Protein AF-A0A2N3IAN9-F1 (afdb_monomer)

Structure (mmCIF, N/CA/C/O backbone):
data_AF-A0A2N3IAN9-F1
#
_entry.id   AF-A0A2N3IAN9-F1
#
loop_
_atom_site.group_PDB
_atom_site.id
_atom_site.type_symbol
_atom_site.label_atom_id
_atom_site.label_alt_id
_atom_site.label_comp_id
_atom_site.label_asym_id
_atom_site.label_entity_id
_atom_site.label_seq_id
_atom_site.pdbx_PDB_ins_code
_atom_site.Cartn_x
_atom_site.Cartn_y
_atom_site.Cartn_z
_atom_site.occupancy
_atom_site.B_iso_or_equiv
_atom_site.auth_seq_id
_atom_site.auth_comp_id
_atom_site.auth_asym_id
_atom_site.auth_atom_id
_atom_site.pdbx_PDB_model_num
ATOM 1 N N . MET A 1 1 ? -4.879 23.056 0.844 1.00 34.31 1 MET A N 1
ATOM 2 C CA . MET A 1 1 ? -3.800 22.141 1.276 1.00 34.31 1 MET A CA 1
ATOM 3 C C . MET A 1 1 ? -3.741 20.997 0.275 1.00 34.31 1 MET A C 1
ATOM 5 O O . MET A 1 1 ? -4.391 19.985 0.478 1.00 34.31 1 MET A O 1
ATOM 9 N N . THR A 1 2 ? -3.078 21.187 -0.870 1.00 37.53 2 THR A N 1
ATOM 10 C CA . THR A 1 2 ? -3.312 20.304 -2.031 1.00 37.53 2 THR A CA 1
ATOM 11 C C . THR A 1 2 ? -2.033 20.124 -2.844 1.00 37.53 2 THR A C 1
ATOM 13 O O . THR A 1 2 ? -1.863 20.772 -3.872 1.00 37.53 2 THR A O 1
ATOM 16 N N . LYS A 1 3 ? -1.085 19.309 -2.357 1.00 35.59 3 LYS A N 1
ATOM 17 C CA . LYS A 1 3 ? 0.166 19.002 -3.087 1.00 35.59 3 LYS A CA 1
ATOM 18 C C . LYS A 1 3 ? 0.728 17.582 -2.871 1.00 35.59 3 LYS A C 1
ATOM 20 O O . LYS A 1 3 ? 1.907 17.378 -3.119 1.00 35.59 3 LYS A O 1
ATOM 25 N N . ILE A 1 4 ? -0.065 16.598 -2.432 1.00 42.84 4 ILE A N 1
ATOM 26 C CA . ILE A 1 4 ? 0.479 15.247 -2.150 1.00 42.84 4 ILE A CA 1
ATOM 27 C C . ILE A 1 4 ? 0.349 14.269 -3.340 1.00 42.84 4 ILE A C 1
ATOM 29 O O . ILE A 1 4 ? 1.087 13.297 -3.400 1.00 42.84 4 ILE A O 1
ATOM 33 N N . PHE A 1 5 ? -0.476 14.544 -4.356 1.00 43.22 5 PHE A N 1
ATOM 34 C CA . PHE A 1 5 ? -0.757 13.559 -5.418 1.00 43.22 5 PHE A CA 1
ATOM 35 C C . PHE A 1 5 ? -0.658 14.124 -6.848 1.00 43.22 5 PHE A C 1
ATOM 37 O O . PHE A 1 5 ? -1.540 13.894 -7.659 1.00 43.22 5 PHE A O 1
ATOM 44 N N . SER A 1 6 ? 0.404 14.876 -7.167 1.00 36.72 6 SER A N 1
ATOM 45 C CA . SER A 1 6 ? 0.788 15.175 -8.566 1.00 36.72 6 SER A CA 1
ATOM 46 C C . SER A 1 6 ? 1.949 14.277 -8.973 1.00 36.72 6 SER A C 1
ATOM 48 O O . SER A 1 6 ? 3.100 14.713 -9.023 1.00 36.72 6 SER A O 1
ATOM 50 N N . PHE A 1 7 ? 1.662 12.993 -9.162 1.00 41.03 7 PHE A N 1
ATOM 51 C CA . PHE A 1 7 ? 2.687 11.988 -9.448 1.00 41.03 7 PHE A CA 1
ATOM 52 C C . PHE A 1 7 ? 2.471 11.260 -10.777 1.00 41.03 7 PHE A C 1
ATOM 54 O O . PHE A 1 7 ? 3.428 10.683 -11.290 1.00 41.03 7 PHE A O 1
ATOM 61 N N . ALA A 1 8 ? 1.275 11.343 -11.371 1.00 34.31 8 ALA A N 1
ATOM 62 C CA . ALA A 1 8 ? 0.993 10.720 -12.661 1.00 34.31 8 ALA A CA 1
ATOM 63 C C . ALA A 1 8 ? 1.447 11.607 -13.840 1.00 34.31 8 ALA A C 1
ATOM 65 O O . ALA A 1 8 ? 1.916 11.089 -14.851 1.00 34.31 8 ALA A O 1
ATOM 66 N N . MET A 1 9 ? 1.467 12.936 -13.680 1.00 36.03 9 MET A N 1
ATOM 67 C CA . MET A 1 9 ? 1.825 13.855 -14.770 1.00 36.03 9 MET A CA 1
ATOM 68 C C . MET A 1 9 ? 3.314 13.875 -15.179 1.00 36.03 9 MET A C 1
ATOM 70 O O . MET A 1 9 ? 3.645 14.340 -16.268 1.00 36.03 9 MET A O 1
ATOM 74 N N . PHE A 1 10 ? 4.245 13.384 -14.353 1.00 37.03 10 PHE A N 1
ATOM 75 C CA . PHE A 1 10 ? 5.680 13.498 -14.679 1.00 37.03 10 PHE A CA 1
ATOM 76 C C . PHE A 1 10 ? 6.236 12.335 -15.514 1.00 37.03 10 PHE A C 1
ATOM 78 O O . PHE A 1 10 ? 7.373 12.414 -15.973 1.00 37.03 10 PHE A O 1
ATOM 85 N N . LEU A 1 11 ? 5.455 11.272 -15.731 1.00 35.41 11 LEU A N 1
ATOM 86 C CA . LEU A 1 11 ? 5.886 10.121 -16.535 1.00 35.41 11 LEU A CA 1
ATOM 87 C C . LEU A 1 11 ? 5.539 10.244 -18.028 1.00 35.41 11 LEU A C 1
ATOM 89 O O . LEU A 1 11 ? 6.045 9.451 -18.812 1.00 35.41 11 LEU A O 1
ATOM 93 N N . LEU A 1 12 ? 4.757 11.250 -18.444 1.00 33.16 12 LEU A N 1
ATOM 94 C CA . LEU A 1 12 ? 4.277 11.375 -19.832 1.00 33.16 12 LEU A CA 1
ATOM 95 C C . LEU A 1 12 ? 4.750 12.634 -20.590 1.00 33.16 12 LEU A C 1
ATOM 97 O O . LEU A 1 12 ? 4.359 12.820 -21.739 1.00 33.16 12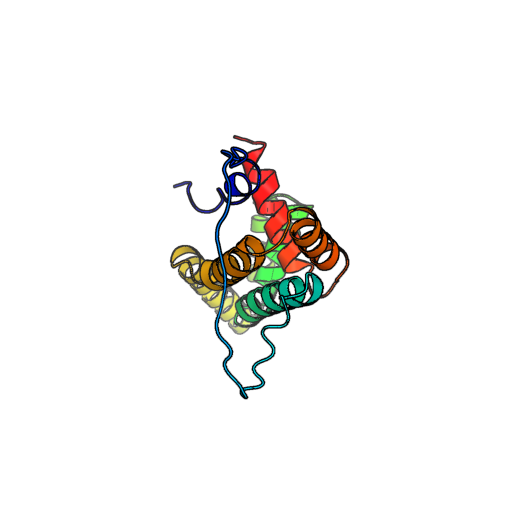 LEU A O 1
ATOM 101 N N . LEU A 1 13 ? 5.584 13.510 -20.007 1.00 31.58 13 LEU A N 1
ATOM 102 C CA . LEU A 1 13 ? 5.818 14.862 -20.564 1.00 31.58 13 LEU A CA 1
ATOM 103 C C . LEU A 1 13 ? 7.279 15.333 -20.704 1.00 31.58 13 LEU A C 1
ATOM 105 O O . LEU A 1 13 ? 7.542 16.532 -20.740 1.00 31.58 13 LEU A O 1
ATOM 109 N N . SER A 1 14 ? 8.248 14.435 -20.877 1.00 35.34 14 SER A N 1
ATOM 110 C CA . SER A 1 14 ? 9.627 14.834 -21.227 1.00 35.34 14 SER A CA 1
ATOM 111 C C . SER A 1 14 ? 10.166 14.120 -22.468 1.00 35.34 14 SER A C 1
ATOM 113 O O . SER A 1 14 ? 11.296 13.643 -22.516 1.00 35.34 14 SER A O 1
ATOM 115 N N . GLY A 1 15 ? 9.351 14.117 -23.526 1.00 38.84 15 GLY A N 1
ATOM 116 C CA . GLY A 1 15 ? 9.801 13.892 -24.896 1.00 38.84 15 GLY A CA 1
ATOM 117 C C . GLY A 1 15 ? 10.415 15.161 -25.492 1.00 38.84 15 GLY A C 1
ATOM 118 O O . GLY A 1 15 ? 9.703 16.038 -25.972 1.00 38.84 15 GLY A O 1
ATOM 119 N N . SER A 1 16 ? 11.745 15.258 -25.484 1.00 38.50 16 SER A N 1
ATOM 120 C CA . SER A 1 16 ? 12.525 16.086 -26.417 1.00 38.50 16 SER A CA 1
ATOM 121 C C . SER A 1 16 ? 13.945 15.527 -26.508 1.00 38.50 16 SER A C 1
ATOM 123 O O . SER A 1 16 ? 14.839 15.893 -25.750 1.00 38.50 16 SER A O 1
ATOM 125 N N . VAL A 1 17 ? 14.131 14.589 -27.438 1.00 38.25 17 VAL A N 1
ATOM 126 C CA . VAL A 1 17 ? 15.442 14.090 -27.866 1.00 38.25 17 VAL A CA 1
ATOM 127 C C . VAL A 1 17 ? 16.077 15.140 -28.776 1.00 38.25 17 VAL A C 1
ATOM 129 O O . VAL A 1 17 ? 15.584 15.391 -29.873 1.00 38.25 17 VAL A O 1
ATOM 132 N N . ALA A 1 18 ? 17.190 15.725 -28.334 1.00 37.28 18 ALA A N 1
ATOM 133 C CA . ALA A 1 18 ? 18.125 16.425 -29.205 1.00 37.28 18 ALA A CA 1
ATOM 134 C C . ALA A 1 18 ? 19.269 15.471 -29.600 1.00 37.28 18 ALA A C 1
ATOM 136 O O . ALA A 1 18 ? 19.898 14.830 -28.759 1.00 37.28 18 ALA A O 1
ATOM 137 N N . LEU A 1 19 ? 19.488 15.375 -30.910 1.00 40.28 19 LEU A N 1
ATOM 138 C CA . LEU A 1 19 ? 20.546 14.644 -31.611 1.00 40.28 19 LEU A CA 1
ATOM 139 C C . LEU A 1 19 ? 21.961 15.130 -31.238 1.00 40.28 19 LEU A C 1
ATOM 141 O O . LEU A 1 19 ? 22.169 16.336 -31.167 1.00 40.28 19 LEU A O 1
ATOM 145 N N . ALA A 1 20 ? 22.933 14.204 -31.136 1.00 35.88 20 ALA A N 1
ATOM 146 C CA . ALA A 1 20 ? 24.192 14.184 -31.921 1.00 35.88 20 ALA A CA 1
ATOM 147 C C . ALA A 1 20 ? 25.385 13.457 -31.234 1.00 35.88 20 ALA A C 1
ATOM 149 O O . ALA A 1 20 ? 26.048 14.006 -30.366 1.00 35.88 20 ALA A O 1
ATOM 150 N N . GLN A 1 21 ? 25.694 12.258 -31.755 1.00 38.72 21 GLN A N 1
ATOM 151 C CA . GLN A 1 21 ? 27.002 11.803 -32.288 1.00 38.72 21 GLN A CA 1
ATOM 152 C C . GLN A 1 21 ? 28.280 11.611 -31.400 1.00 38.72 21 GLN A C 1
ATOM 154 O O . GLN A 1 21 ? 28.348 12.058 -30.264 1.00 38.72 21 GLN A O 1
ATOM 159 N N . PRO A 1 22 ? 29.275 10.811 -31.884 1.00 61.66 22 PRO A N 1
ATOM 160 C CA . PRO A 1 22 ? 29.984 9.785 -31.097 1.00 61.66 22 PRO A CA 1
ATOM 161 C C . PRO A 1 22 ? 31.482 10.058 -30.832 1.00 61.66 22 PRO A C 1
ATOM 163 O O . PRO A 1 22 ? 32.122 10.792 -31.583 1.00 61.66 22 PRO A O 1
ATOM 166 N N . SER A 1 23 ? 32.110 9.336 -29.883 1.00 37.09 23 SER A N 1
ATOM 167 C CA . SER A 1 23 ? 33.515 8.882 -30.028 1.00 37.09 23 SER A CA 1
ATOM 168 C C . SER A 1 23 ? 34.064 7.952 -28.931 1.00 37.09 23 SER A C 1
ATOM 170 O O . SER A 1 23 ? 34.061 8.273 -27.752 1.00 37.09 23 SER A O 1
ATOM 172 N N . LYS A 1 24 ? 34.675 6.864 -29.429 1.00 41.50 24 LYS A N 1
ATOM 173 C CA . LYS A 1 24 ? 36.000 6.280 -29.109 1.00 41.50 24 LYS A CA 1
ATOM 174 C C . LYS A 1 24 ? 36.315 5.662 -27.727 1.00 41.50 24 LYS A C 1
ATOM 176 O O . LYS A 1 24 ? 36.645 6.338 -26.769 1.00 41.50 24 LYS A O 1
ATOM 181 N N . LYS A 1 25 ? 36.471 4.329 -27.804 1.00 40.94 25 LYS A N 1
ATOM 182 C CA . LYS A 1 25 ? 37.622 3.482 -27.398 1.00 40.94 25 LYS A CA 1
ATOM 183 C C . LYS A 1 25 ? 38.179 3.578 -25.962 1.00 40.94 25 LYS A C 1
ATOM 185 O O . LYS A 1 25 ? 38.984 4.446 -25.666 1.00 40.94 25 LYS A O 1
ATOM 190 N N . GLY A 1 26 ? 38.021 2.451 -25.256 1.00 40.66 26 GLY A N 1
ATOM 191 C CA . GLY A 1 26 ? 39.153 1.668 -24.737 1.00 40.66 26 GLY A CA 1
ATOM 192 C C . GLY A 1 26 ? 39.414 1.742 -23.231 1.00 40.66 26 GLY A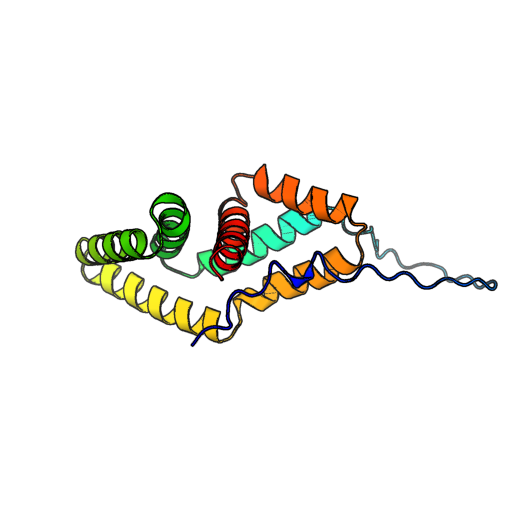 C 1
ATOM 193 O O . GLY A 1 26 ? 39.727 2.804 -22.718 1.00 40.66 26 GLY A O 1
ATOM 194 N N . VAL A 1 27 ? 39.367 0.581 -22.562 1.00 40.16 27 VAL A N 1
ATOM 195 C CA . VAL A 1 27 ? 40.427 -0.031 -21.721 1.00 40.16 27 VAL A CA 1
ATOM 196 C C . VAL A 1 27 ? 39.799 -1.105 -20.812 1.00 40.16 27 VAL A C 1
ATOM 198 O O . VAL A 1 27 ? 38.751 -0.908 -20.206 1.00 40.16 27 VAL A O 1
ATOM 201 N N . LYS A 1 28 ? 40.447 -2.279 -20.778 1.00 47.47 28 LYS A N 1
ATOM 202 C CA . LYS A 1 28 ? 40.122 -3.463 -19.964 1.00 47.47 28 LYS A CA 1
ATOM 203 C C . LYS A 1 28 ? 40.193 -3.166 -18.461 1.00 47.47 28 LYS A C 1
ATOM 205 O O . LYS A 1 28 ? 41.174 -2.581 -18.020 1.00 47.47 28 LYS A O 1
ATOM 210 N N . SER A 1 29 ? 39.273 -3.746 -17.687 1.00 39.91 29 SER A N 1
ATOM 211 C CA . SER A 1 29 ? 39.527 -4.124 -16.291 1.00 39.91 29 SER A CA 1
ATOM 212 C C . SER A 1 29 ? 38.850 -5.450 -15.954 1.00 39.91 29 SER A C 1
ATOM 214 O O . SER A 1 29 ? 37.721 -5.718 -16.361 1.00 39.91 29 SER A O 1
ATOM 216 N N . ASN A 1 30 ? 39.614 -6.296 -15.271 1.00 42.94 30 ASN A N 1
ATOM 217 C CA . ASN A 1 30 ? 39.342 -7.690 -14.959 1.00 42.94 30 ASN A CA 1
ATOM 218 C C . ASN A 1 30 ? 38.722 -7.823 -13.557 1.00 42.94 30 ASN A C 1
ATOM 220 O O . ASN A 1 30 ? 39.067 -7.064 -12.658 1.00 42.94 30 ASN A O 1
ATOM 224 N N . SER A 1 31 ? 37.902 -8.861 -13.390 1.00 46.66 31 SER A N 1
ATOM 225 C CA . SER A 1 31 ? 37.540 -9.516 -12.127 1.00 46.66 31 SER A CA 1
ATOM 226 C C . SER A 1 31 ? 36.835 -8.686 -11.045 1.00 46.66 31 SER A C 1
ATOM 228 O O . SER A 1 31 ? 37.443 -8.091 -10.160 1.00 46.66 31 SER A O 1
ATOM 230 N N . GLY A 1 32 ? 35.510 -8.811 -11.039 1.00 33.31 32 GLY A N 1
ATOM 231 C CA . GLY A 1 32 ? 34.646 -8.478 -9.916 1.00 33.31 32 GLY A CA 1
ATOM 232 C C . GLY A 1 32 ? 33.208 -8.753 -10.316 1.00 33.31 32 GLY A C 1
ATOM 233 O O . GLY A 1 32 ? 32.543 -7.875 -10.854 1.00 33.31 32 GLY A O 1
ATOM 234 N N . SER A 1 33 ? 32.744 -9.986 -10.111 1.00 44.03 33 SER A N 1
ATOM 235 C CA . SER A 1 33 ? 31.349 -10.372 -10.320 1.00 44.03 33 SER A CA 1
ATOM 236 C C . SER A 1 33 ? 30.456 -9.600 -9.337 1.00 44.03 33 SER A C 1
ATOM 238 O O . SER A 1 33 ? 30.144 -10.051 -8.241 1.00 44.03 33 SER A O 1
ATOM 240 N N . ARG A 1 34 ? 30.082 -8.377 -9.711 1.00 41.47 34 ARG A N 1
ATOM 241 C CA . ARG A 1 34 ? 28.810 -7.769 -9.340 1.00 41.47 34 ARG A CA 1
ATOM 242 C C . ARG A 1 34 ? 28.020 -7.743 -10.624 1.00 41.47 34 ARG A C 1
ATOM 244 O O . ARG A 1 34 ? 28.246 -6.893 -11.481 1.00 41.47 34 ARG A O 1
ATOM 251 N N . ASN A 1 35 ? 27.136 -8.718 -10.765 1.00 39.31 35 ASN A N 1
ATOM 252 C CA . ASN A 1 35 ? 26.095 -8.686 -11.769 1.00 39.31 35 ASN A CA 1
ATOM 253 C C . ASN A 1 35 ? 25.282 -7.398 -11.559 1.00 39.31 35 ASN A C 1
ATOM 255 O O . ASN A 1 35 ? 24.302 -7.382 -10.821 1.00 39.31 35 ASN A O 1
ATOM 259 N N . ASN A 1 36 ? 25.676 -6.316 -12.2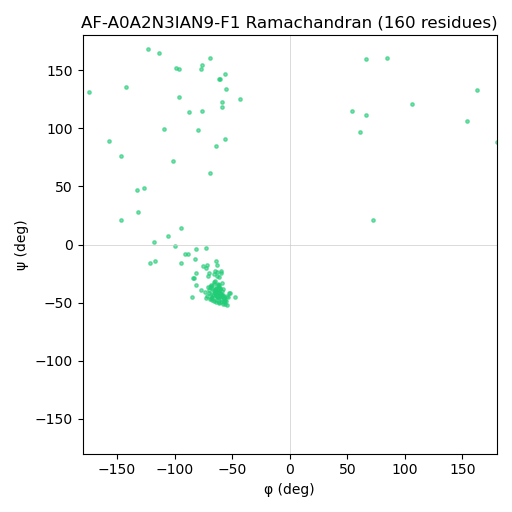30 1.00 46.62 36 ASN A N 1
ATOM 260 C CA . ASN A 1 36 ? 24.754 -5.285 -12.681 1.00 46.62 36 ASN A CA 1
ATOM 261 C C . ASN A 1 36 ? 23.905 -5.921 -13.787 1.00 46.62 36 ASN A C 1
ATOM 263 O O . ASN A 1 36 ? 23.971 -5.524 -14.948 1.00 46.62 36 ASN A O 1
ATOM 267 N N . SER A 1 37 ? 23.162 -6.975 -13.444 1.00 53.34 37 SER A N 1
ATOM 268 C CA . SER A 1 37 ? 22.059 -7.416 -14.275 1.00 53.34 37 SER A CA 1
ATOM 269 C C . SER A 1 37 ? 21.135 -6.215 -14.337 1.00 53.34 37 SER A C 1
ATOM 271 O O . SER A 1 37 ? 20.696 -5.736 -13.287 1.00 53.34 37 SER A O 1
ATOM 273 N N . ALA A 1 38 ? 20.918 -5.679 -15.539 1.00 64.81 38 ALA A N 1
ATOM 274 C CA . ALA A 1 38 ? 19.890 -4.676 -15.760 1.00 64.81 38 ALA A CA 1
ATOM 275 C C . ALA A 1 38 ? 18.633 -5.122 -14.997 1.00 64.81 38 ALA A C 1
ATOM 277 O O . ALA A 1 38 ? 18.231 -6.283 -15.109 1.00 64.81 38 ALA A O 1
ATOM 278 N N . ALA A 1 39 ? 18.102 -4.255 -14.131 1.00 77.62 39 ALA A N 1
ATOM 279 C CA . ALA A 1 39 ? 16.933 -4.600 -13.337 1.00 77.62 39 ALA A CA 1
ATOM 280 C C . ALA A 1 39 ? 15.804 -4.958 -14.309 1.00 77.62 39 ALA A C 1
ATOM 282 O O . ALA A 1 39 ? 15.494 -4.170 -15.204 1.00 77.62 39 ALA A O 1
ATOM 283 N N . THR A 1 40 ? 15.259 -6.168 -14.194 1.00 90.19 40 THR A N 1
ATOM 284 C CA . THR A 1 40 ? 14.156 -6.587 -15.057 1.00 90.19 40 THR A CA 1
ATOM 285 C C . THR A 1 40 ? 12.862 -5.917 -14.584 1.00 90.19 40 THR A C 1
ATOM 287 O O . THR A 1 40 ? 12.774 -5.548 -13.405 1.00 90.19 40 THR A O 1
ATOM 290 N N . PRO A 1 41 ? 11.868 -5.727 -15.467 1.00 90.19 41 PRO A N 1
ATOM 291 C CA . PRO A 1 41 ? 10.581 -5.158 -15.081 1.00 90.19 41 PRO A CA 1
ATOM 292 C C . PRO A 1 41 ? 9.927 -5.891 -13.903 1.00 90.19 41 PRO A C 1
ATOM 294 O O . PRO A 1 41 ? 9.479 -5.251 -12.958 1.00 90.19 41 PRO A O 1
ATOM 297 N N . GLU A 1 42 ? 9.980 -7.222 -13.901 1.00 92.38 42 GLU A N 1
ATOM 298 C CA . GLU A 1 42 ? 9.412 -8.080 -12.856 1.00 92.38 42 GLU A CA 1
ATOM 299 C C . GLU A 1 42 ? 10.085 -7.800 -11.508 1.00 92.38 42 GLU A C 1
ATOM 301 O O . GLU A 1 42 ? 9.426 -7.562 -10.501 1.00 92.38 42 GLU A O 1
ATOM 306 N N . LYS A 1 43 ? 11.421 -7.711 -11.498 1.00 91.88 43 LYS A N 1
ATOM 307 C CA . LYS A 1 43 ? 12.173 -7.414 -10.276 1.00 91.88 43 LYS A CA 1
ATOM 308 C C . LYS A 1 43 ? 11.862 -6.018 -9.735 1.00 91.88 43 LYS A C 1
ATOM 310 O O . LYS A 1 43 ? 11.803 -5.830 -8.523 1.00 91.88 43 LYS A O 1
ATOM 315 N N . VAL A 1 44 ? 11.692 -5.026 -10.608 1.00 92.19 44 VAL A N 1
ATOM 316 C CA . VAL A 1 44 ? 11.342 -3.666 -10.173 1.00 92.19 44 VAL A CA 1
ATOM 317 C C . VAL A 1 44 ? 9.906 -3.603 -9.648 1.00 92.19 44 VAL A C 1
ATOM 319 O O . VAL A 1 44 ? 9.686 -2.945 -8.628 1.00 92.19 44 VAL A O 1
ATOM 322 N N . ALA A 1 45 ? 8.966 -4.313 -10.280 1.00 92.00 45 ALA A N 1
ATOM 323 C CA . ALA A 1 45 ? 7.599 -4.472 -9.784 1.00 92.00 45 ALA A CA 1
ATOM 324 C C . ALA A 1 45 ? 7.601 -5.087 -8.378 1.00 92.00 45 ALA A C 1
ATOM 326 O O . ALA A 1 45 ? 7.057 -4.493 -7.445 1.00 92.00 45 ALA A O 1
ATOM 327 N N . ASP A 1 46 ? 8.308 -6.204 -8.196 1.00 93.62 46 ASP A N 1
ATOM 328 C CA . ASP A 1 46 ? 8.435 -6.892 -6.910 1.00 93.62 46 ASP A CA 1
ATOM 329 C C . ASP A 1 46 ? 9.065 -6.001 -5.837 1.00 93.62 46 ASP A C 1
ATOM 331 O O . ASP A 1 46 ? 8.607 -5.966 -4.693 1.00 93.62 46 ASP A O 1
ATOM 335 N N . GLU A 1 47 ? 10.125 -5.262 -6.167 1.00 93.38 47 GLU A N 1
ATOM 336 C CA . GLU A 1 47 ? 10.782 -4.374 -5.209 1.00 93.38 47 GLU A CA 1
ATOM 337 C C . GLU A 1 47 ? 9.869 -3.229 -4.756 1.00 93.38 47 GLU A C 1
ATOM 339 O O . GLU A 1 47 ? 9.844 -2.909 -3.562 1.00 93.38 47 GLU A O 1
ATOM 344 N N . LEU A 1 48 ? 9.115 -2.623 -5.677 1.00 92.62 48 LEU A N 1
ATOM 345 C CA . LEU A 1 48 ? 8.146 -1.578 -5.348 1.00 92.62 48 LEU A CA 1
ATOM 346 C C . LEU A 1 48 ? 7.003 -2.144 -4.498 1.00 92.62 48 LEU A C 1
ATOM 348 O O . LEU A 1 48 ? 6.688 -1.602 -3.435 1.00 92.62 48 LEU A O 1
ATOM 352 N N . CYS A 1 49 ? 6.439 -3.261 -4.945 1.00 94.31 49 CYS A N 1
ATOM 353 C CA . CYS A 1 49 ? 5.369 -3.992 -4.286 1.00 94.31 49 CYS A CA 1
ATOM 354 C C . CYS A 1 49 ? 5.721 -4.349 -2.842 1.00 94.31 49 CYS A C 1
ATOM 356 O O . CYS A 1 49 ? 5.010 -3.981 -1.908 1.00 94.31 49 CYS A O 1
ATOM 358 N N . ASN A 1 50 ? 6.883 -4.968 -2.635 1.00 94.81 50 ASN A N 1
ATOM 359 C CA . ASN A 1 50 ? 7.363 -5.320 -1.306 1.00 94.81 50 ASN A CA 1
ATOM 360 C C . ASN A 1 50 ? 7.641 -4.090 -0.441 1.00 94.81 50 ASN A C 1
ATOM 362 O O . ASN A 1 50 ? 7.334 -4.103 0.749 1.00 94.81 50 ASN A O 1
ATOM 366 N N . CYS A 1 51 ? 8.197 -3.017 -1.011 1.00 94.44 51 CYS A N 1
ATOM 367 C CA . CYS A 1 51 ? 8.467 -1.797 -0.254 1.00 94.44 51 CYS A CA 1
ATOM 368 C C . CYS A 1 51 ? 7.175 -1.183 0.296 1.00 94.44 51 CYS A C 1
ATOM 370 O O . CYS A 1 51 ? 7.076 -0.918 1.496 1.00 94.44 51 CYS A O 1
ATOM 372 N N . ILE A 1 52 ? 6.165 -1.020 -0.561 1.00 93.06 52 ILE A N 1
ATOM 373 C CA . ILE A 1 52 ? 4.879 -0.449 -0.161 1.00 93.06 52 ILE A CA 1
ATOM 374 C C . ILE A 1 52 ? 4.144 -1.400 0.786 1.00 93.06 52 ILE A C 1
ATOM 376 O O . ILE A 1 52 ? 3.677 -0.974 1.839 1.00 93.06 52 ILE A O 1
ATOM 380 N N . ASN A 1 53 ? 4.100 -2.700 0.495 1.00 93.31 53 ASN A N 1
ATOM 381 C CA . ASN A 1 53 ? 3.465 -3.665 1.390 1.00 93.31 53 ASN A CA 1
ATOM 382 C C . ASN A 1 53 ? 4.095 -3.652 2.785 1.00 93.31 53 ASN A C 1
ATOM 384 O O . ASN A 1 53 ? 3.364 -3.617 3.775 1.00 93.31 53 ASN A O 1
ATOM 388 N N . ASN A 1 54 ? 5.425 -3.592 2.879 1.00 94.12 54 ASN A N 1
ATOM 389 C CA . ASN A 1 54 ? 6.126 -3.462 4.154 1.00 94.12 54 ASN A CA 1
ATOM 390 C C . ASN A 1 54 ? 5.798 -2.150 4.864 1.00 94.12 54 ASN A C 1
ATOM 392 O O . ASN A 1 54 ? 5.580 -2.160 6.074 1.00 94.12 54 ASN A O 1
ATOM 396 N N . PHE A 1 55 ? 5.689 -1.045 4.123 1.00 93.62 55 PHE A N 1
ATOM 397 C CA . PHE A 1 55 ? 5.230 0.221 4.684 1.00 93.62 55 PHE A CA 1
ATOM 398 C C . PHE A 1 55 ? 3.825 0.103 5.283 1.00 93.62 55 PHE A C 1
ATOM 400 O O . PHE A 1 55 ? 3.596 0.636 6.359 1.00 93.62 55 PHE A O 1
ATOM 407 N N . PHE A 1 56 ? 2.893 -0.615 4.655 1.00 92.50 56 PHE A N 1
ATOM 408 C CA . PHE A 1 56 ? 1.542 -0.780 5.202 1.00 92.50 56 PHE A CA 1
ATOM 409 C C . PHE A 1 56 ? 1.421 -1.869 6.279 1.00 92.50 56 PHE A C 1
ATOM 411 O O . PHE A 1 56 ? 0.527 -1.788 7.113 1.00 92.50 56 PHE A O 1
ATOM 418 N N . ASN A 1 57 ? 2.314 -2.865 6.298 1.00 93.81 57 ASN A N 1
ATOM 419 C CA . ASN A 1 57 ? 2.317 -3.947 7.296 1.00 93.81 57 ASN A CA 1
ATOM 420 C C . ASN A 1 57 ? 2.555 -3.439 8.729 1.00 93.81 57 ASN A C 1
ATOM 422 O O . ASN A 1 57 ? 2.282 -4.159 9.684 1.00 93.81 57 ASN A O 1
ATOM 426 N N . GLN A 1 58 ? 3.080 -2.221 8.890 1.00 93.50 58 GLN A N 1
ATOM 427 C CA . GLN A 1 58 ? 3.346 -1.633 10.204 1.00 93.50 58 GLN A CA 1
ATOM 428 C C . GLN A 1 58 ? 2.111 -0.999 10.867 1.00 93.50 58 GLN A C 1
ATOM 430 O O . GLN A 1 58 ? 2.238 -0.497 11.982 1.00 93.50 58 GLN A O 1
ATOM 435 N N . TYR A 1 59 ? 0.967 -0.961 10.179 1.00 93.50 59 TYR A N 1
ATOM 436 C CA . TYR A 1 59 ? -0.253 -0.321 10.662 1.00 93.50 59 TYR A CA 1
ATOM 437 C C . TYR A 1 59 ? -1.426 -1.301 10.704 1.00 93.50 59 TYR A C 1
ATOM 439 O O . TYR A 1 59 ? -1.385 -2.389 10.123 1.00 93.50 59 TYR A O 1
ATOM 447 N N . HIS A 1 60 ? -2.507 -0.881 11.356 1.00 93.69 60 HIS A N 1
ATOM 448 C CA . HIS A 1 60 ? -3.756 -1.619 11.395 1.00 93.69 60 HIS A CA 1
ATOM 449 C C . HIS A 1 60 ? -4.289 -1.937 9.978 1.00 93.69 60 HIS A C 1
ATOM 451 O O . HIS A 1 60 ? -4.348 -1.043 9.125 1.00 93.69 60 HIS A O 1
ATOM 457 N N . PRO A 1 61 ? -4.731 -3.183 9.703 1.00 93.69 61 PRO A N 1
ATOM 458 C CA . PRO A 1 61 ? -5.159 -3.611 8.365 1.00 93.69 61 PRO A CA 1
ATOM 459 C C . PRO A 1 61 ? -6.338 -2.806 7.802 1.00 93.69 61 PRO A C 1
ATOM 461 O O . PRO A 1 61 ? -6.488 -2.711 6.585 1.00 93.69 61 PRO A O 1
ATOM 464 N N . SER A 1 62 ? -7.136 -2.166 8.661 1.00 92.12 62 SER A N 1
ATOM 465 C CA . SER A 1 62 ? -8.230 -1.286 8.234 1.00 92.12 62 SER A CA 1
ATOM 466 C C . SER A 1 62 ? -7.768 -0.105 7.375 1.00 92.12 62 SER A C 1
ATOM 468 O O . SER A 1 62 ? -8.549 0.378 6.565 1.00 92.12 62 SER A O 1
ATOM 470 N N . ILE A 1 63 ? -6.506 0.331 7.476 1.00 91.50 63 ILE A N 1
ATOM 471 C CA . ILE A 1 63 ? -5.953 1.388 6.610 1.00 91.50 63 ILE A CA 1
ATOM 472 C C . ILE A 1 63 ? -5.824 0.903 5.160 1.00 91.50 63 ILE A C 1
ATOM 474 O O . ILE A 1 63 ? -6.078 1.665 4.231 1.00 91.50 63 ILE A O 1
ATOM 478 N N . ARG A 1 64 ? -5.481 -0.375 4.942 1.00 91.81 64 ARG A N 1
ATOM 479 C CA . ARG A 1 64 ? -5.482 -0.962 3.591 1.00 91.81 64 ARG A CA 1
ATOM 480 C C . ARG A 1 64 ? -6.894 -1.048 3.036 1.00 91.81 64 ARG A C 1
ATOM 482 O O . ARG A 1 64 ? -7.109 -0.686 1.886 1.00 91.81 64 ARG A O 1
ATOM 489 N N . GLN A 1 65 ? -7.840 -1.486 3.868 1.00 92.06 65 GLN A N 1
ATOM 490 C CA . GLN A 1 65 ? -9.242 -1.552 3.464 1.00 92.06 65 GLN A CA 1
ATOM 491 C C . GLN A 1 65 ? -9.794 -0.166 3.126 1.00 92.06 65 GLN A C 1
ATOM 493 O O . GLN A 1 65 ? -10.532 -0.028 2.161 1.00 92.06 65 GLN A O 1
ATOM 498 N N . TYR A 1 66 ? -9.390 0.867 3.867 1.00 90.12 66 TYR A N 1
ATOM 499 C CA . TYR A 1 66 ? -9.772 2.242 3.570 1.00 90.12 66 TYR A CA 1
ATOM 500 C C . TYR A 1 66 ? -9.309 2.682 2.172 1.00 90.12 66 TYR A C 1
ATOM 502 O O . TYR A 1 66 ? -10.094 3.267 1.436 1.00 90.12 66 TYR A O 1
ATOM 510 N N . ILE A 1 67 ? -8.078 2.355 1.763 1.00 89.12 67 ILE A N 1
ATOM 511 C CA . ILE A 1 67 ? -7.562 2.679 0.418 1.00 89.12 67 ILE A CA 1
ATOM 512 C C . ILE A 1 67 ? -8.353 1.957 -0.682 1.00 89.12 67 ILE A C 1
ATOM 514 O O . ILE A 1 67 ? -8.711 2.569 -1.687 1.00 89.12 67 ILE A O 1
ATOM 518 N N . ASP A 1 68 ? -8.663 0.679 -0.478 1.00 90.50 68 ASP A N 1
ATOM 519 C CA . ASP A 1 68 ? -9.496 -0.109 -1.395 1.00 90.50 68 ASP A CA 1
ATOM 520 C C . ASP A 1 68 ? -10.929 0.455 -1.498 1.00 90.50 68 ASP A C 1
ATOM 522 O O . ASP A 1 68 ? -11.494 0.612 -2.586 1.00 90.50 68 ASP A O 1
ATOM 526 N N . ASP A 1 69 ? -11.497 0.858 -0.360 1.00 90.31 69 ASP A N 1
ATOM 527 C CA . ASP A 1 69 ? -12.811 1.490 -0.291 1.00 90.31 69 ASP A CA 1
ATOM 528 C C . ASP A 1 69 ? -12.811 2.867 -0.976 1.00 90.31 69 ASP A C 1
ATOM 530 O O . ASP A 1 69 ? -13.804 3.224 -1.608 1.00 90.31 69 ASP A O 1
ATOM 534 N N . MET A 1 70 ? -11.712 3.631 -0.921 1.00 89.06 70 MET A N 1
ATOM 535 C CA . MET A 1 70 ? -11.601 4.915 -1.626 1.00 89.06 70 MET A CA 1
ATOM 536 C C . MET A 1 70 ? -11.724 4.749 -3.143 1.00 89.06 70 MET A C 1
ATOM 538 O O . MET A 1 70 ? -12.340 5.593 -3.792 1.00 89.06 70 MET A O 1
ATOM 542 N N . LEU A 1 71 ? -11.173 3.671 -3.706 1.00 87.44 71 LEU A N 1
ATOM 543 C CA . LEU A 1 71 ? -11.314 3.355 -5.130 1.00 87.44 71 LEU A CA 1
ATOM 544 C C . LEU A 1 71 ? -12.720 2.894 -5.486 1.00 87.44 71 LEU A C 1
ATOM 546 O O . LEU A 1 71 ? -13.271 3.313 -6.501 1.00 87.44 71 LEU A O 1
ATOM 550 N N . SER A 1 72 ? -13.285 2.020 -4.658 1.00 89.94 72 SER A N 1
ATOM 551 C CA . SER A 1 72 ? -14.542 1.339 -4.967 1.00 89.94 72 SER A CA 1
ATOM 552 C C . SER A 1 72 ? -15.774 2.200 -4.677 1.00 89.94 72 SER A C 1
ATOM 554 O O . SER A 1 72 ? -16.780 2.113 -5.378 1.00 89.94 72 SER A O 1
ATOM 556 N N . LEU A 1 73 ? -15.716 3.020 -3.625 1.00 91.31 73 LEU A N 1
ATOM 557 C CA . LEU A 1 73 ? -16.856 3.766 -3.081 1.00 91.31 73 LEU A CA 1
ATOM 558 C C . LEU A 1 73 ? -16.673 5.288 -3.165 1.00 91.31 73 LEU A C 1
ATOM 560 O O . LEU A 1 73 ? -17.647 6.025 -2.996 1.00 91.31 73 LEU A O 1
ATOM 564 N N . GLY A 1 74 ? -15.453 5.761 -3.432 1.00 88.88 74 GLY A N 1
ATOM 565 C CA . GLY A 1 74 ? -15.074 7.167 -3.323 1.00 88.88 74 GLY A CA 1
ATOM 566 C C . GLY A 1 74 ? -14.665 7.567 -1.900 1.00 88.88 74 GLY A C 1
ATOM 567 O O . GLY A 1 74 ? -15.006 6.907 -0.921 1.00 88.88 74 GLY A O 1
ATOM 568 N N . GLU A 1 75 ? -13.934 8.681 -1.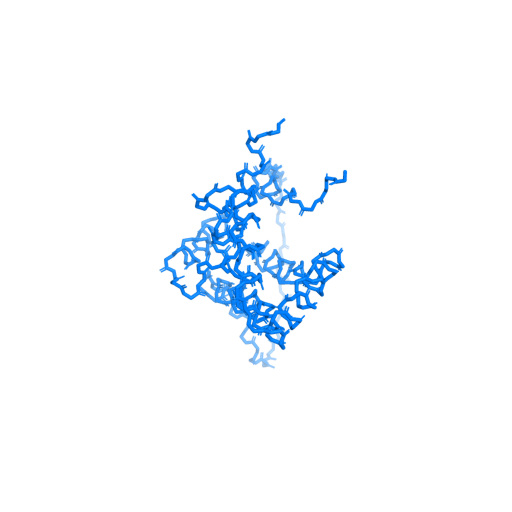792 1.00 85.50 75 GLU A N 1
ATOM 569 C CA . GLU A 1 75 ? -13.288 9.142 -0.548 1.00 85.50 75 GLU A CA 1
ATOM 570 C C . GLU A 1 75 ? -14.276 9.344 0.617 1.00 85.50 75 GLU A C 1
ATOM 572 O O . GLU A 1 75 ? -14.029 8.863 1.720 1.00 85.50 75 GLU A O 1
ATOM 577 N N . GLU A 1 76 ? -15.423 9.983 0.371 1.00 87.56 76 GLU A N 1
ATOM 578 C CA . GLU A 1 76 ? -16.420 10.279 1.412 1.00 87.56 76 GLU A CA 1
ATOM 579 C C . GLU A 1 76 ? -17.034 9.006 2.017 1.00 87.56 76 GLU A C 1
ATOM 581 O O . GLU A 1 76 ? -17.024 8.824 3.235 1.00 87.56 76 GLU A O 1
ATOM 586 N N . LYS A 1 77 ? -17.497 8.079 1.168 1.00 91.56 77 LYS A N 1
ATOM 587 C CA . LYS A 1 77 ? -18.092 6.810 1.616 1.00 91.56 77 LYS A CA 1
ATOM 588 C C . LYS A 1 77 ? -17.065 5.882 2.255 1.00 91.56 77 LYS A C 1
ATOM 590 O O . LYS A 1 77 ? -17.390 5.166 3.201 1.00 91.56 77 LYS A O 1
ATOM 595 N N . ALA A 1 78 ? -15.831 5.888 1.755 1.00 90.00 78 ALA A N 1
ATOM 596 C CA . ALA A 1 78 ? -14.738 5.145 2.367 1.00 90.00 78 ALA A CA 1
ATOM 597 C C . ALA A 1 78 ? -14.457 5.646 3.788 1.00 90.00 78 ALA A C 1
ATOM 599 O O . ALA A 1 78 ? -14.259 4.838 4.694 1.00 90.00 78 ALA A O 1
ATOM 600 N N . LEU A 1 79 ? -14.483 6.968 4.001 1.00 87.50 79 LEU A N 1
ATOM 601 C CA . LEU A 1 79 ? -14.240 7.567 5.311 1.00 87.50 79 LEU A CA 1
ATOM 602 C C . LEU A 1 79 ? -15.358 7.222 6.293 1.00 87.50 79 LEU A C 1
ATOM 604 O O . LEU A 1 79 ? -15.073 6.798 7.411 1.00 87.50 79 LEU A O 1
ATOM 608 N N . GLU A 1 80 ? -16.613 7.350 5.863 1.00 90.94 80 GLU A N 1
ATOM 609 C CA . GLU A 1 80 ? -17.776 6.961 6.664 1.00 90.94 80 GLU A CA 1
ATOM 610 C C . GLU A 1 80 ? -17.688 5.483 7.078 1.00 90.94 80 GLU A C 1
ATOM 612 O O . GLU A 1 80 ? -17.790 5.145 8.260 1.00 90.94 80 GLU A O 1
ATOM 617 N N . LYS A 1 81 ? -17.420 4.589 6.118 1.00 92.62 81 LYS A N 1
ATOM 618 C CA . LYS A 1 81 ? -17.268 3.153 6.379 1.00 92.62 81 LYS A CA 1
ATOM 619 C C . LYS A 1 81 ? -16.111 2.861 7.336 1.00 92.62 81 LYS A C 1
ATOM 621 O O . LYS A 1 81 ? -16.268 2.045 8.244 1.00 92.62 81 LYS A O 1
ATOM 626 N N . PHE A 1 82 ? -14.976 3.538 7.177 1.00 90.94 82 PHE A N 1
ATOM 627 C CA . PHE A 1 82 ? -13.823 3.396 8.064 1.00 90.94 82 PHE A CA 1
ATOM 628 C C . PHE A 1 82 ? -14.140 3.848 9.495 1.00 90.94 82 PHE A C 1
ATOM 630 O O . PHE A 1 82 ? -13.837 3.128 10.443 1.00 90.94 82 PHE A O 1
ATOM 637 N N . GLN A 1 83 ? -14.805 4.992 9.671 1.00 88.94 83 GLN A N 1
ATOM 638 C CA . GLN A 1 83 ? -15.226 5.483 10.988 1.00 88.94 83 GLN A CA 1
ATOM 639 C C . GLN A 1 83 ? -16.212 4.526 11.666 1.00 88.94 83 GLN A C 1
ATOM 641 O O . GLN A 1 83 ? -16.031 4.183 12.835 1.00 88.94 83 GLN A O 1
ATOM 646 N N . ASN A 1 84 ? -17.209 4.036 10.926 1.00 92.81 84 ASN A N 1
ATOM 647 C CA . ASN A 1 84 ? -18.168 3.052 11.428 1.00 92.81 84 ASN A CA 1
ATOM 648 C C . ASN A 1 84 ? -17.477 1.750 11.853 1.00 92.81 84 ASN A C 1
ATOM 650 O O . ASN A 1 84 ? -17.778 1.211 12.918 1.00 92.81 84 ASN A O 1
ATOM 654 N N . TYR A 1 85 ? -16.502 1.282 11.068 1.00 91.75 85 TYR A N 1
ATOM 655 C CA . TYR A 1 85 ? -15.678 0.134 11.438 1.00 91.75 85 TYR A CA 1
ATOM 656 C C . TYR A 1 85 ? -14.925 0.388 12.749 1.00 91.75 85 TYR A C 1
ATOM 658 O O . TYR A 1 85 ? -15.028 -0.419 13.669 1.00 91.75 85 TYR A O 1
ATOM 666 N N . LEU A 1 86 ? -14.240 1.528 12.883 1.00 89.69 86 LEU A N 1
ATOM 667 C CA . LEU A 1 86 ? -13.522 1.880 14.113 1.00 89.69 86 LEU A CA 1
ATOM 668 C C . LEU A 1 86 ? -14.441 1.920 15.341 1.00 89.69 86 LEU A C 1
ATOM 670 O O . LEU A 1 86 ? -14.031 1.484 16.413 1.00 89.69 86 LEU A O 1
ATOM 674 N N . MET A 1 87 ? -15.674 2.415 15.207 1.00 91.25 87 MET A N 1
ATOM 675 C CA . MET A 1 87 ? -16.661 2.441 16.297 1.00 91.25 87 MET A CA 1
ATOM 676 C C . MET A 1 87 ? -17.186 1.053 16.678 1.00 91.25 87 MET A C 1
ATOM 678 O O . MET A 1 87 ? -17.622 0.861 17.809 1.00 91.25 87 MET A O 1
ATOM 682 N N . SER A 1 88 ? -17.130 0.088 15.758 1.00 94.94 88 SER A N 1
ATOM 683 C CA . SER A 1 88 ? -17.553 -1.296 16.008 1.00 94.94 88 SER A CA 1
ATOM 684 C C . SER A 1 88 ? -16.491 -2.159 16.701 1.00 94.94 88 SER A C 1
ATOM 686 O O . SER A 1 88 ? -16.800 -3.259 17.158 1.00 94.94 88 SER A O 1
ATOM 688 N N . LEU A 1 89 ? -15.244 -1.679 16.772 1.00 92.88 89 LEU A N 1
ATOM 689 C CA . LEU A 1 89 ? -14.134 -2.418 17.365 1.00 92.88 89 LEU A CA 1
ATOM 690 C C . LEU A 1 89 ? -14.174 -2.398 18.902 1.00 92.88 89 LEU A C 1
ATOM 692 O O . LEU A 1 89 ? -14.597 -1.404 19.497 1.00 92.88 89 LEU A O 1
ATOM 696 N N . PRO A 1 90 ? -13.646 -3.443 19.564 1.00 96.12 90 PRO A N 1
ATOM 697 C CA . PRO A 1 90 ? -13.341 -3.395 20.992 1.00 96.12 90 PRO A CA 1
ATOM 698 C C . PRO A 1 90 ? -12.402 -2.227 21.330 1.00 96.12 90 PRO A C 1
ATOM 700 O O . PRO A 1 90 ? -11.518 -1.897 20.543 1.00 96.12 90 PRO A O 1
ATOM 703 N N . GLU A 1 91 ? -12.541 -1.628 22.516 1.00 93.62 91 GLU A N 1
ATOM 704 C CA . GLU A 1 91 ? -11.840 -0.388 22.909 1.00 93.62 91 GLU A CA 1
ATOM 705 C C . GLU A 1 91 ? -10.311 -0.443 22.708 1.00 93.62 91 GLU A C 1
ATOM 707 O O . GLU A 1 91 ? -9.695 0.505 22.216 1.00 93.62 91 GLU A O 1
ATOM 712 N N . ASN A 1 92 ? -9.682 -1.572 23.042 1.00 93.00 92 ASN A N 1
ATOM 713 C CA . ASN A 1 92 ? -8.241 -1.767 22.878 1.00 93.00 92 ASN A CA 1
ATOM 714 C C . ASN A 1 92 ? -7.805 -1.794 21.401 1.00 93.00 92 ASN A C 1
ATOM 716 O O . ASN A 1 92 ? -6.757 -1.247 21.052 1.00 93.00 92 ASN A O 1
ATOM 720 N N . GLU A 1 93 ? -8.598 -2.423 20.537 1.00 93.75 93 GLU A N 1
ATOM 721 C CA . GLU A 1 93 ? -8.338 -2.524 19.103 1.00 93.75 93 GLU A CA 1
ATOM 722 C C . GLU A 1 93 ? -8.678 -1.214 18.388 1.00 93.75 93 GLU A C 1
ATOM 724 O O . GLU A 1 93 ? -7.898 -0.743 17.562 1.00 93.75 93 GLU A O 1
ATOM 729 N N . GLN A 1 94 ? -9.773 -0.563 18.788 1.00 92.94 94 GLN A N 1
ATOM 730 C CA . GLN A 1 94 ? -10.150 0.773 18.341 1.00 92.94 94 GLN A CA 1
ATOM 731 C C . GLN A 1 94 ? -9.027 1.776 18.610 1.00 92.94 94 GLN A C 1
ATOM 733 O O . GLN A 1 94 ? -8.600 2.476 17.691 1.00 92.94 94 GLN A O 1
ATOM 738 N N . LYS A 1 95 ? -8.513 1.828 19.848 1.00 93.06 95 LYS A N 1
ATOM 739 C CA . LYS A 1 95 ? -7.413 2.728 20.216 1.00 93.06 95 LYS A CA 1
ATOM 740 C C . LYS A 1 95 ? -6.196 2.501 19.320 1.00 93.06 95 LYS A C 1
ATOM 742 O O . LYS A 1 95 ? -5.670 3.455 18.756 1.00 93.06 95 LYS A O 1
ATOM 747 N N . LYS A 1 96 ? -5.793 1.239 19.134 1.00 93.12 96 LYS A N 1
ATOM 748 C CA . LYS A 1 96 ? -4.668 0.884 18.262 1.00 93.12 96 LYS A CA 1
ATOM 749 C C . LYS A 1 96 ? -4.902 1.332 16.818 1.00 93.12 96 LYS A C 1
ATOM 751 O O . LYS A 1 96 ? -4.013 1.923 16.217 1.00 93.12 96 LYS A O 1
ATOM 756 N N . ALA A 1 97 ? -6.083 1.071 16.264 1.00 90.75 97 ALA A N 1
ATOM 757 C CA . ALA A 1 97 ? -6.411 1.437 14.893 1.00 90.75 97 ALA A CA 1
ATOM 758 C C . ALA A 1 97 ? -6.424 2.962 14.679 1.00 90.75 97 ALA A C 1
ATOM 760 O O . ALA A 1 97 ? -5.959 3.439 13.644 1.00 90.75 97 ALA A O 1
ATOM 761 N N . VAL A 1 98 ? -6.895 3.732 15.667 1.00 90.62 98 VAL A N 1
ATOM 762 C CA . VAL A 1 98 ? -6.844 5.204 15.654 1.00 90.62 98 VAL A CA 1
ATOM 763 C C . VAL A 1 98 ? -5.404 5.713 15.744 1.00 90.62 98 VAL A C 1
ATOM 765 O O . VAL A 1 98 ? -5.015 6.566 14.943 1.00 90.62 98 VAL A O 1
ATOM 768 N N . ASP A 1 99 ? -4.601 5.182 16.669 1.00 92.94 99 ASP A N 1
ATOM 769 C CA . ASP A 1 99 ? -3.192 5.562 16.829 1.00 92.94 99 ASP A CA 1
ATOM 770 C C . ASP A 1 99 ? -2.393 5.263 15.545 1.00 92.94 99 ASP A C 1
ATOM 772 O O . ASP A 1 99 ? -1.628 6.106 15.063 1.00 92.94 99 ASP A O 1
ATOM 776 N N . ASP A 1 100 ? -2.629 4.099 14.932 1.00 93.31 100 ASP A N 1
ATOM 777 C CA . ASP A 1 100 ? -2.020 3.702 13.662 1.00 93.31 100 ASP A CA 1
ATOM 778 C C . ASP A 1 100 ? -2.465 4.602 12.502 1.00 93.31 100 ASP A C 1
ATOM 780 O O . ASP A 1 100 ? -1.631 4.978 11.679 1.00 93.31 100 ASP A O 1
ATOM 784 N N . ALA A 1 101 ? -3.739 5.007 12.443 1.00 89.38 101 ALA A N 1
ATOM 785 C CA . ALA A 1 101 ? -4.236 5.931 11.421 1.00 89.38 101 ALA A CA 1
ATOM 786 C C . ALA A 1 101 ? -3.597 7.324 11.549 1.00 89.38 101 ALA A C 1
ATOM 788 O O . ALA A 1 101 ? -3.170 7.916 10.554 1.00 89.38 101 ALA A O 1
ATOM 789 N N . GLN A 1 102 ? -3.455 7.833 12.777 1.00 90.12 102 GLN A N 1
ATOM 790 C CA . GLN A 1 102 ? -2.757 9.094 13.035 1.00 90.12 102 GLN A CA 1
ATOM 791 C C . GLN A 1 102 ? -1.273 9.007 12.667 1.00 90.12 102 GLN A C 1
ATOM 793 O O . GLN A 1 102 ? -0.723 9.933 12.064 1.00 90.12 102 GLN A O 1
ATOM 798 N N . LYS A 1 103 ? -0.611 7.900 13.022 1.00 92.19 103 LYS A N 1
ATOM 799 C CA . LYS A 1 103 ? 0.789 7.655 12.666 1.00 92.19 103 LYS A CA 1
ATOM 800 C C . LYS A 1 103 ? 0.960 7.553 11.151 1.00 92.19 103 LYS A C 1
ATOM 802 O O . LYS A 1 103 ? 1.873 8.171 10.614 1.00 92.19 103 LYS A O 1
ATOM 807 N N . PHE A 1 104 ? 0.073 6.836 10.466 1.00 90.00 104 PHE A N 1
ATOM 808 C CA . PHE A 1 104 ? 0.059 6.731 9.010 1.00 90.00 104 PHE A CA 1
ATOM 809 C C . PHE A 1 104 ? -0.043 8.110 8.350 1.00 90.00 104 PHE A C 1
ATOM 811 O O . PHE A 1 104 ? 0.789 8.423 7.502 1.00 90.00 104 PHE A O 1
ATOM 818 N N . SER A 1 105 ? -0.977 8.965 8.789 1.00 85.88 105 SER A N 1
ATOM 819 C CA . SER A 1 105 ? -1.106 10.335 8.261 1.00 85.88 105 SER A CA 1
ATOM 820 C C . SER A 1 105 ? 0.206 11.111 8.387 1.00 85.88 105 SER A C 1
ATOM 822 O O . SER A 1 105 ? 0.703 11.657 7.405 1.00 85.88 105 SER A O 1
ATOM 824 N N . LYS A 1 106 ? 0.827 11.084 9.574 1.00 87.62 106 LYS A N 1
ATOM 825 C CA . LYS A 1 106 ? 2.116 11.750 9.828 1.00 87.62 106 LYS A CA 1
ATOM 826 C C . LYS A 1 106 ? 3.247 11.183 8.973 1.00 87.62 106 LYS A C 1
ATOM 828 O O . LYS A 1 106 ? 4.081 11.932 8.479 1.00 87.62 106 LYS A O 1
ATOM 833 N N . ASP A 1 107 ? 3.298 9.867 8.808 1.00 90.19 107 ASP A N 1
ATOM 834 C CA . ASP A 1 107 ? 4.335 9.192 8.030 1.00 90.19 107 ASP A CA 1
ATOM 835 C C . ASP A 1 107 ? 4.204 9.487 6.528 1.00 90.19 107 ASP A C 1
ATOM 837 O O . ASP A 1 107 ? 5.218 9.667 5.847 1.00 90.19 107 ASP A O 1
ATOM 841 N N . VAL A 1 108 ? 2.974 9.584 6.016 1.00 86.12 108 VAL A N 1
ATOM 842 C CA . VAL A 1 108 ? 2.695 10.012 4.639 1.00 86.12 108 VAL A CA 1
ATOM 843 C C . VAL A 1 108 ? 3.044 11.488 4.442 1.00 86.12 108 VAL A C 1
ATOM 845 O O . VAL A 1 108 ? 3.742 11.813 3.484 1.00 86.12 108 VAL A O 1
ATOM 848 N N . GLU A 1 109 ? 2.646 12.372 5.360 1.00 84.00 109 GLU A N 1
ATOM 849 C CA . GLU A 1 109 ? 3.003 13.801 5.327 1.00 84.00 109 GLU A CA 1
ATOM 850 C C . GLU A 1 109 ? 4.518 14.027 5.394 1.00 84.00 109 GLU A C 1
ATOM 852 O O . GLU A 1 109 ? 5.055 14.885 4.695 1.00 84.00 109 GLU A O 1
ATOM 857 N N . ALA A 1 110 ? 5.225 13.213 6.181 1.00 87.62 110 ALA A N 1
ATOM 858 C CA . ALA A 1 110 ? 6.683 13.207 6.252 1.00 87.62 110 ALA A CA 1
ATOM 859 C C . ALA A 1 110 ? 7.354 12.598 5.005 1.00 87.62 110 ALA A C 1
ATOM 861 O O . ALA A 1 110 ? 8.582 12.554 4.928 1.00 87.62 110 ALA A O 1
ATOM 862 N N . GLY A 1 111 ? 6.578 12.095 4.041 1.00 87.06 111 GLY A N 1
ATOM 863 C CA . GLY A 1 111 ? 7.087 11.519 2.802 1.00 87.06 111 GLY A CA 1
ATOM 864 C C . GLY A 1 111 ? 7.757 10.157 2.974 1.00 87.06 111 GLY A C 1
ATOM 865 O O . GLY A 1 111 ? 8.523 9.751 2.105 1.00 87.06 111 GLY A O 1
ATOM 866 N N . LYS A 1 112 ? 7.488 9.407 4.052 1.00 89.19 112 LYS A N 1
ATOM 867 C CA . LYS A 1 112 ? 8.104 8.079 4.249 1.00 89.19 112 LYS A CA 1
ATOM 868 C C . LYS A 1 112 ? 7.722 7.092 3.149 1.00 89.19 112 LYS A C 1
ATOM 870 O O . LYS A 1 112 ? 8.553 6.287 2.737 1.00 89.19 112 LYS A O 1
ATOM 875 N N . LEU A 1 113 ? 6.498 7.194 2.631 1.00 86.44 113 LEU A N 1
ATOM 876 C CA . LEU A 1 113 ? 6.056 6.413 1.476 1.00 86.44 113 LEU A CA 1
ATOM 877 C C . LEU A 1 113 ? 6.838 6.783 0.200 1.00 86.44 113 LEU A C 1
ATOM 879 O O . LEU A 1 113 ? 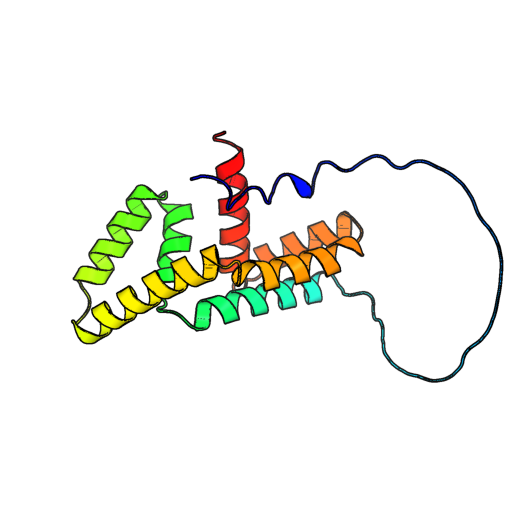7.112 5.909 -0.623 1.00 86.44 113 LEU A O 1
ATOM 883 N N . ASN A 1 114 ? 7.279 8.043 0.066 1.00 87.56 114 ASN A N 1
ATOM 884 C CA . ASN A 1 114 ? 8.031 8.510 -1.103 1.00 87.56 114 ASN A CA 1
ATOM 885 C C . ASN A 1 114 ? 9.375 7.796 -1.249 1.00 87.56 114 ASN A C 1
ATOM 887 O O . ASN A 1 114 ? 9.853 7.670 -2.364 1.00 87.56 114 ASN A O 1
ATOM 891 N N . ILE A 1 115 ? 9.947 7.240 -0.176 1.00 90.12 115 ILE A N 1
ATOM 892 C CA . ILE A 1 115 ? 11.190 6.456 -0.250 1.00 90.12 115 ILE A CA 1
ATOM 893 C C . ILE A 1 115 ? 11.032 5.269 -1.213 1.00 90.12 115 ILE A C 1
ATOM 895 O O . ILE A 1 115 ? 11.905 5.022 -2.049 1.00 90.12 115 ILE A O 1
ATOM 899 N N . CYS A 1 116 ? 9.907 4.548 -1.131 1.00 89.94 116 CYS A N 1
ATOM 900 C CA . CYS A 1 116 ? 9.610 3.441 -2.042 1.00 89.94 116 CYS A CA 1
ATOM 901 C C . CYS A 1 116 ? 9.464 3.933 -3.482 1.00 89.94 116 CYS A C 1
ATOM 903 O O . CYS A 1 116 ? 9.991 3.332 -4.420 1.00 89.94 116 CYS A O 1
ATOM 905 N N . ILE A 1 117 ? 8.781 5.062 -3.640 1.00 87.31 117 ILE A N 1
ATOM 906 C CA . ILE A 1 117 ? 8.479 5.648 -4.936 1.00 87.31 117 ILE A CA 1
ATOM 907 C C . ILE A 1 117 ? 9.736 6.210 -5.615 1.00 87.31 117 ILE A C 1
ATOM 909 O O . ILE A 1 117 ? 9.945 5.995 -6.806 1.00 87.31 117 ILE A O 1
ATOM 913 N N . ASP A 1 118 ? 10.615 6.874 -4.873 1.00 89.00 118 ASP A N 1
ATOM 914 C CA . ASP A 1 118 ? 11.873 7.423 -5.374 1.00 89.00 118 ASP A CA 1
ATOM 915 C C . ASP A 1 118 ? 12.840 6.305 -5.769 1.00 89.00 118 ASP A C 1
ATOM 917 O O . ASP A 1 118 ? 13.522 6.390 -6.794 1.00 89.00 118 ASP A O 1
ATOM 921 N N . LYS A 1 119 ? 12.860 5.201 -5.010 1.00 88.25 119 LYS A N 1
ATOM 922 C CA . LYS A 1 119 ? 13.617 4.002 -5.387 1.00 88.25 119 LYS A CA 1
ATOM 923 C C . LYS A 1 119 ? 13.105 3.407 -6.704 1.00 88.25 119 LYS A C 1
ATOM 925 O O . LYS A 1 119 ? 13.914 3.045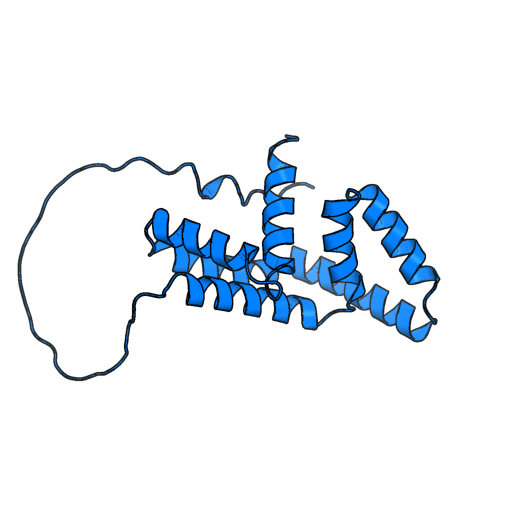 -7.565 1.00 88.25 119 LYS A O 1
ATOM 930 N N . PHE A 1 120 ? 11.785 3.345 -6.878 1.00 88.62 120 PHE A N 1
ATOM 931 C CA . PHE A 1 120 ? 11.174 2.931 -8.137 1.00 88.62 120 PHE A CA 1
ATOM 932 C C . PHE A 1 120 ? 11.547 3.881 -9.278 1.00 88.62 120 PHE A C 1
ATOM 934 O O . PHE A 1 120 ? 12.087 3.421 -10.279 1.00 88.62 120 PHE A O 1
ATOM 941 N N . LYS A 1 121 ? 11.385 5.198 -9.104 1.00 85.94 121 LYS A N 1
ATOM 942 C CA . LYS A 1 121 ? 11.762 6.219 -10.098 1.00 85.94 121 LYS A CA 1
ATOM 943 C C . LYS A 1 121 ? 13.215 6.092 -10.549 1.00 85.94 121 LYS A C 1
ATOM 945 O O . LYS A 1 121 ? 13.496 6.132 -11.741 1.00 85.94 121 LYS A O 1
ATOM 950 N N . ASN A 1 122 ? 14.135 5.892 -9.608 1.00 88.50 122 ASN A N 1
ATOM 951 C CA . ASN A 1 122 ? 15.558 5.704 -9.899 1.00 88.50 122 ASN A CA 1
ATOM 952 C C . ASN A 1 122 ? 15.864 4.417 -10.680 1.00 88.50 122 ASN A C 1
ATOM 954 O O . ASN A 1 122 ? 16.897 4.330 -11.348 1.00 88.50 122 ASN A O 1
ATOM 958 N N . SER A 1 123 ? 15.005 3.406 -10.560 1.00 88.12 123 SER A N 1
ATOM 959 C CA . SER A 1 123 ? 15.119 2.150 -11.302 1.00 88.12 123 SER A CA 1
ATOM 960 C C . SER A 1 123 ? 14.472 2.279 -12.682 1.00 88.12 123 SER A C 1
ATOM 962 O O . SER A 1 123 ? 15.095 1.931 -13.682 1.00 88.12 123 SER A O 1
ATOM 964 N N . ALA A 1 124 ? 13.276 2.867 -12.742 1.00 84.56 124 ALA A N 1
ATOM 965 C CA . ALA A 1 124 ? 12.515 3.108 -13.961 1.00 84.56 124 ALA A CA 1
ATOM 966 C C . ALA A 1 124 ? 13.196 4.111 -14.907 1.00 84.56 124 ALA A C 1
ATOM 968 O O . ALA A 1 124 ? 13.127 3.942 -16.117 1.00 84.56 124 ALA A O 1
ATOM 969 N N . SER A 1 125 ? 13.935 5.104 -14.399 1.00 86.56 125 SER A N 1
ATOM 970 C CA . SER A 1 125 ? 14.678 6.065 -15.237 1.00 86.56 125 SER A CA 1
ATOM 971 C C . SER A 1 125 ? 15.795 5.435 -16.078 1.00 86.56 125 SER A C 1
ATOM 973 O O . SER A 1 125 ? 16.319 6.066 -16.993 1.00 86.56 125 SER A O 1
ATOM 975 N N . LYS A 1 126 ? 16.170 4.190 -15.770 1.00 89.12 126 LYS A N 1
ATOM 976 C CA . LYS A 1 126 ? 17.157 3.396 -16.515 1.00 89.12 126 LYS A CA 1
ATOM 977 C C . LYS A 1 126 ? 16.496 2.398 -17.468 1.00 89.12 126 LYS A C 1
ATOM 979 O O . LYS A 1 126 ? 17.201 1.641 -18.133 1.00 89.12 126 LYS A O 1
ATOM 984 N N . MET A 1 127 ? 15.167 2.359 -17.491 1.00 88.25 127 MET A N 1
ATOM 985 C CA . MET A 1 127 ? 14.365 1.471 -18.319 1.00 88.25 127 MET A CA 1
ATOM 986 C C . MET A 1 127 ? 13.876 2.204 -19.566 1.00 88.25 127 MET A C 1
ATOM 988 O O . MET A 1 127 ? 13.677 3.416 -19.570 1.00 88.25 127 MET A O 1
ATOM 992 N N . THR A 1 128 ? 13.667 1.447 -20.638 1.00 91.00 128 THR A N 1
ATOM 993 C CA . THR A 1 128 ? 12.898 1.928 -21.793 1.00 91.00 128 THR A CA 1
ATOM 994 C C . THR A 1 128 ? 11.422 2.074 -21.423 1.00 91.00 128 THR A C 1
ATOM 996 O O . THR A 1 128 ? 10.945 1.426 -20.493 1.00 91.00 128 THR A O 1
ATOM 999 N N . GLU A 1 129 ? 10.673 2.861 -22.192 1.00 86.62 129 GLU A N 1
ATOM 1000 C CA . GLU A 1 129 ? 9.224 3.019 -22.011 1.00 86.62 129 GLU A CA 1
ATOM 1001 C C . GLU A 1 129 ? 8.489 1.668 -22.017 1.00 86.62 129 GLU A C 1
ATOM 1003 O O . GLU A 1 129 ? 7.706 1.382 -21.118 1.00 86.62 129 GLU A O 1
ATOM 1008 N N . ALA A 1 130 ? 8.833 0.773 -22.949 1.00 88.81 130 ALA A N 1
ATOM 1009 C CA . ALA A 1 130 ? 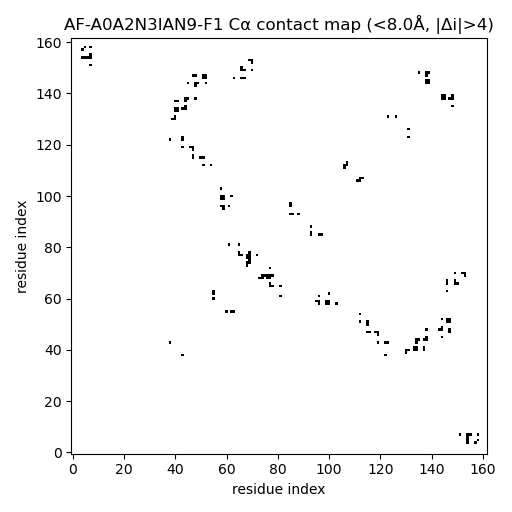8.254 -0.570 -23.010 1.00 88.81 130 ALA A CA 1
ATOM 1010 C C . ALA A 1 130 ? 8.559 -1.418 -21.760 1.00 88.81 130 ALA A C 1
ATOM 1012 O O . ALA A 1 130 ? 7.736 -2.226 -21.336 1.00 88.81 130 ALA A O 1
ATOM 1013 N N . GLN A 1 131 ? 9.740 -1.253 -21.159 1.00 89.25 131 GLN A N 1
ATOM 1014 C CA . GLN A 1 131 ? 10.091 -1.932 -19.909 1.00 89.25 131 GLN A CA 1
ATOM 1015 C C . GLN A 1 131 ? 9.355 -1.328 -18.714 1.00 89.25 131 GLN A C 1
ATOM 1017 O O . GLN A 1 131 ? 8.885 -2.082 -17.870 1.00 89.25 131 GLN A O 1
ATOM 1022 N N . ALA A 1 132 ? 9.227 -0.001 -18.653 1.00 86.75 132 ALA A N 1
ATOM 1023 C CA . ALA A 1 132 ? 8.459 0.676 -17.614 1.00 86.75 132 ALA A CA 1
ATOM 1024 C C . ALA A 1 132 ? 6.973 0.292 -17.677 1.00 86.75 132 ALA A C 1
ATOM 1026 O 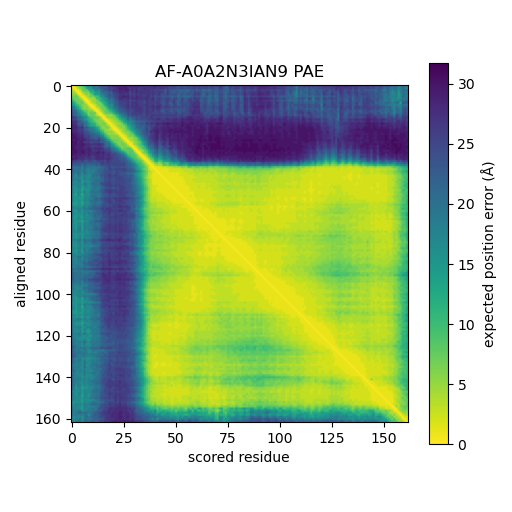O . ALA A 1 132 ? 6.382 0.004 -16.640 1.00 86.75 132 ALA A O 1
ATOM 1027 N N . GLN A 1 133 ? 6.400 0.186 -18.880 1.00 87.38 133 GLN A N 1
ATOM 1028 C CA . GLN A 1 133 ? 5.033 -0.300 -19.062 1.00 87.38 133 GLN A CA 1
ATOM 1029 C C . GLN A 1 133 ? 4.877 -1.735 -18.555 1.00 87.38 133 GLN A C 1
ATOM 1031 O O . GLN A 1 133 ? 3.946 -2.020 -17.812 1.00 87.38 133 GLN A O 1
ATOM 1036 N N . ARG A 1 134 ? 5.835 -2.624 -18.853 1.00 90.44 134 ARG A N 1
ATOM 1037 C CA . ARG A 1 134 ? 5.810 -3.982 -18.293 1.00 90.44 134 ARG A CA 1
ATOM 1038 C C . ARG A 1 134 ? 5.838 -3.998 -16.767 1.00 90.44 134 ARG A C 1
ATOM 1040 O O . ARG A 1 134 ? 5.218 -4.875 -16.190 1.00 90.44 134 ARG A O 1
ATOM 1047 N N . VAL A 1 135 ? 6.514 -3.055 -16.104 1.00 89.44 135 VAL A N 1
ATOM 1048 C CA . VAL A 1 135 ? 6.455 -2.970 -14.633 1.00 89.44 135 VAL A CA 1
ATOM 1049 C C . VAL A 1 135 ? 5.016 -2.746 -14.168 1.00 89.44 135 VAL A C 1
ATOM 1051 O O . VAL A 1 135 ? 4.577 -3.409 -13.235 1.00 89.44 135 VAL A O 1
ATOM 1054 N N . LEU A 1 136 ? 4.282 -1.840 -14.820 1.00 87.50 136 LEU A N 1
ATOM 1055 C CA . LEU A 1 136 ? 2.879 -1.573 -14.497 1.00 87.50 136 LEU A CA 1
ATOM 1056 C C . LEU A 1 136 ? 2.006 -2.809 -14.745 1.00 87.50 136 LEU A C 1
ATOM 1058 O O . LEU A 1 136 ? 1.235 -3.184 -13.866 1.00 87.50 136 LEU A O 1
ATOM 1062 N N . ASP A 1 137 ? 2.200 -3.489 -15.878 1.00 89.50 137 ASP A N 1
ATOM 1063 C CA . ASP A 1 137 ? 1.465 -4.715 -16.203 1.00 89.50 137 ASP A CA 1
ATOM 1064 C C . ASP A 1 137 ? 1.705 -5.824 -15.159 1.00 89.50 137 ASP A C 1
ATOM 1066 O O . ASP A 1 137 ? 0.792 -6.579 -14.826 1.00 89.50 137 ASP A O 1
ATOM 1070 N N . GLU A 1 138 ? 2.931 -5.955 -14.641 1.00 91.25 138 GLU A N 1
ATOM 1071 C CA . GLU A 1 138 ? 3.252 -6.936 -13.597 1.00 91.25 138 GLU A CA 1
ATOM 1072 C C . GLU A 1 138 ? 2.636 -6.568 -12.239 1.00 91.25 138 GLU A C 1
ATOM 1074 O O . GLU A 1 138 ? 2.170 -7.449 -11.513 1.00 91.25 138 GLU A O 1
ATOM 1079 N N . LEU A 1 139 ? 2.575 -5.275 -11.901 1.00 89.44 139 LEU A N 1
ATOM 1080 C CA . LEU A 1 139 ? 1.903 -4.806 -10.685 1.00 89.44 139 LEU A CA 1
ATOM 1081 C C . LEU A 1 139 ? 0.394 -5.074 -10.731 1.00 89.44 139 LEU A C 1
ATOM 1083 O O . LEU A 1 139 ? -0.165 -5.503 -9.725 1.00 89.44 139 LEU A O 1
ATOM 1087 N N . GLU A 1 140 ? -0.242 -4.864 -11.886 1.00 89.50 140 GLU A N 1
ATOM 1088 C CA . GLU A 1 140 ? -1.676 -5.106 -12.081 1.00 89.50 140 GLU A CA 1
ATOM 1089 C C . GLU A 1 140 ? -2.021 -6.602 -12.019 1.00 89.50 140 GLU A C 1
ATOM 1091 O O . GLU A 1 140 ? -3.007 -7.001 -11.398 1.00 89.50 140 GLU A O 1
ATOM 1096 N N . LYS A 1 141 ? -1.202 -7.461 -12.640 1.00 90.19 141 LYS A N 1
ATOM 1097 C CA . LYS A 1 141 ? -1.451 -8.913 -12.673 1.00 90.19 141 LYS A CA 1
ATOM 1098 C C . LYS A 1 141 ? -1.235 -9.592 -11.327 1.00 90.19 141 LYS A C 1
ATOM 1100 O O . LYS A 1 141 ? -1.805 -10.658 -11.095 1.00 90.19 141 LYS A O 1
ATOM 1105 N N . SER A 1 142 ? -0.380 -9.036 -10.470 1.00 89.44 142 SER A N 1
ATOM 1106 C CA . SER A 1 142 ? 0.009 -9.665 -9.210 1.00 89.44 142 SER A CA 1
ATOM 1107 C C . SER A 1 142 ? -0.957 -9.298 -8.077 1.00 89.44 142 SER A C 1
ATOM 1109 O O . SER A 1 142 ? -0.952 -8.157 -7.610 1.00 89.44 142 SER A O 1
ATOM 1111 N N . PRO A 1 143 ? -1.724 -10.258 -7.514 1.00 86.25 143 PRO A N 1
ATOM 1112 C CA . PRO A 1 143 ? -2.625 -9.978 -6.392 1.00 86.25 143 PRO A CA 1
ATOM 1113 C C . PRO A 1 143 ? -1.885 -9.470 -5.150 1.00 86.25 143 PRO A C 1
ATOM 1115 O O . PRO A 1 143 ? -2.435 -8.705 -4.359 1.00 86.25 143 PRO A O 1
ATOM 1118 N N . ALA A 1 144 ? -0.618 -9.866 -4.985 1.00 84.62 144 ALA A N 1
ATOM 1119 C CA . ALA A 1 144 ? 0.238 -9.387 -3.905 1.00 84.62 144 ALA A CA 1
ATOM 1120 C C . ALA A 1 144 ? 0.537 -7.883 -4.018 1.00 84.62 144 ALA A C 1
ATOM 1122 O O . ALA A 1 144 ? 0.845 -7.244 -3.013 1.00 84.62 144 ALA A O 1
ATOM 1123 N N . CYS A 1 145 ? 0.421 -7.313 -5.217 1.00 90.06 145 CYS A N 1
ATOM 1124 C CA . CYS A 1 145 ? 0.711 -5.915 -5.516 1.00 90.06 145 CYS A CA 1
ATOM 1125 C C . CYS A 1 145 ? -0.546 -5.072 -5.716 1.00 90.06 145 CYS A C 1
ATOM 1127 O O . CYS A 1 145 ? -0.423 -3.882 -6.002 1.00 90.06 145 CYS A O 1
ATOM 1129 N N . LYS A 1 146 ? -1.732 -5.643 -5.453 1.00 90.00 146 LYS A N 1
ATOM 1130 C CA . LYS A 1 146 ? -3.025 -4.956 -5.549 1.00 90.00 146 LYS A CA 1
ATOM 1131 C C . LYS A 1 146 ? -3.010 -3.591 -4.862 1.00 90.00 146 LYS A C 1
ATOM 1133 O O . LYS A 1 146 ? -3.434 -2.614 -5.450 1.00 90.00 146 LYS A O 1
ATOM 1138 N N . LEU A 1 147 ? -2.450 -3.491 -3.655 1.00 88.31 147 LEU A N 1
ATOM 1139 C CA . LEU A 1 147 ? -2.380 -2.217 -2.930 1.00 88.31 147 LEU A CA 1
ATOM 1140 C C . LEU A 1 147 ? -1.559 -1.143 -3.667 1.00 88.31 147 LEU A C 1
ATOM 1142 O O . LEU A 1 147 ? -1.864 0.042 -3.581 1.00 88.31 147 LEU A O 1
ATOM 1146 N N . VAL A 1 148 ? -0.497 -1.543 -4.365 1.00 89.00 148 VAL A N 1
ATOM 1147 C CA . VAL A 1 148 ? 0.329 -0.621 -5.155 1.00 89.00 148 VAL A CA 1
ATOM 1148 C C . VAL A 1 148 ? -0.406 -0.183 -6.410 1.00 89.00 148 VAL A C 1
ATOM 1150 O O . VAL A 1 148 ? -0.428 1.009 -6.703 1.00 89.00 148 VAL A O 1
ATOM 1153 N N . ASP A 1 149 ? -1.020 -1.130 -7.114 1.00 87.75 149 ASP A N 1
ATOM 1154 C CA . ASP A 1 149 ? -1.869 -0.853 -8.271 1.00 87.75 149 ASP A CA 1
ATOM 1155 C C . ASP A 1 149 ? -3.020 0.104 -7.902 1.00 87.75 149 ASP A C 1
ATOM 1157 O O . ASP A 1 149 ? -3.216 1.140 -8.540 1.00 87.75 149 ASP A O 1
ATOM 1161 N N . ASP A 1 150 ? -3.687 -0.156 -6.778 1.00 87.50 150 ASP A N 1
ATOM 1162 C CA . ASP A 1 150 ? -4.740 0.682 -6.209 1.00 87.50 150 ASP A CA 1
ATOM 1163 C C . ASP A 1 150 ? -4.250 2.123 -5.941 1.00 87.50 150 ASP A C 1
ATOM 1165 O O . ASP A 1 150 ? -4.893 3.106 -6.324 1.00 87.50 150 ASP A O 1
ATOM 1169 N N . LEU A 1 151 ? -3.072 2.281 -5.331 1.00 85.88 151 LEU A N 1
ATOM 1170 C CA . LEU A 1 151 ? -2.476 3.598 -5.073 1.00 85.88 151 LEU A CA 1
ATOM 1171 C C . LEU A 1 151 ? -2.133 4.356 -6.361 1.00 85.88 151 LEU A C 1
ATOM 1173 O O . LEU A 1 151 ? -2.321 5.574 -6.422 1.00 85.88 151 LEU A O 1
ATOM 1177 N N . ILE A 1 152 ? -1.648 3.654 -7.387 1.00 84.81 152 ILE A N 1
ATOM 1178 C CA . ILE A 1 152 ? -1.375 4.241 -8.703 1.00 84.81 152 ILE A CA 1
ATOM 1179 C C . ILE A 1 152 ? -2.687 4.732 -9.329 1.00 84.81 152 ILE A C 1
ATOM 1181 O O . ILE A 1 152 ? -2.771 5.889 -9.748 1.00 84.81 152 ILE A O 1
ATOM 1185 N N . LYS A 1 153 ? -3.737 3.902 -9.313 1.00 84.81 153 LYS A N 1
ATOM 1186 C CA . LYS A 1 153 ? -5.071 4.240 -9.837 1.00 84.81 153 LYS A CA 1
ATOM 1187 C C . LYS A 1 153 ? -5.690 5.446 -9.127 1.00 84.81 153 LYS A C 1
ATOM 1189 O O . LYS A 1 153 ? -6.209 6.341 -9.795 1.00 84.81 153 LYS A O 1
ATOM 1194 N N . LEU A 1 154 ? -5.582 5.531 -7.797 1.00 81.62 154 LEU A N 1
ATOM 1195 C CA . LEU A 1 154 ? -6.034 6.702 -7.030 1.00 81.62 154 LEU A CA 1
ATOM 1196 C C . LEU A 1 154 ? -5.295 7.983 -7.428 1.00 81.62 154 LEU A C 1
ATOM 1198 O O . LEU A 1 154 ? -5.908 9.050 -7.513 1.00 81.62 154 LEU A O 1
ATOM 1202 N N . GLY A 1 155 ? -3.985 7.885 -7.670 1.00 74.75 155 GLY A N 1
ATOM 1203 C CA . GLY A 1 155 ? -3.170 9.006 -8.133 1.00 74.75 155 GLY A CA 1
ATOM 1204 C C . GLY A 1 155 ? -3.629 9.540 -9.490 1.00 74.75 155 GLY A C 1
ATOM 1205 O O . GLY A 1 155 ? -3.721 10.752 -9.661 1.00 74.75 155 GLY A O 1
ATOM 1206 N N . ILE A 1 156 ? -3.978 8.647 -10.421 1.00 67.44 156 ILE A N 1
ATOM 1207 C CA . ILE A 1 156 ? -4.450 9.005 -11.767 1.00 67.44 156 ILE A CA 1
ATOM 1208 C C . ILE A 1 156 ? -5.842 9.658 -11.711 1.00 67.44 156 ILE A C 1
ATOM 1210 O O . ILE A 1 156 ? -6.041 10.731 -12.277 1.00 67.44 156 ILE A O 1
ATOM 1214 N N . GLN A 1 157 ? -6.793 9.085 -10.961 1.00 60.66 157 GLN A N 1
ATOM 1215 C CA . GLN A 1 157 ? -8.164 9.621 -10.872 1.00 60.66 157 GLN A CA 1
ATOM 1216 C C . GLN A 1 157 ? -8.242 11.032 -10.263 1.00 60.66 157 GLN A C 1
ATOM 1218 O O . GLN A 1 157 ? -9.174 11.787 -10.552 1.00 60.66 157 GLN A O 1
ATOM 1223 N N . LYS A 1 158 ? -7.287 11.409 -9.401 1.00 57.84 158 LYS A N 1
ATOM 1224 C CA . LYS A 1 158 ? -7.226 12.765 -8.829 1.00 57.84 158 LYS A CA 1
ATOM 1225 C C . LYS A 1 158 ? -6.766 13.826 -9.833 1.00 57.84 158 LYS A C 1
ATOM 1227 O O . LYS A 1 158 ? -7.045 15.001 -9.600 1.00 57.84 158 LYS A O 1
ATOM 1232 N N . GLU A 1 159 ? -6.102 13.447 -10.925 1.00 52.62 159 GLU A N 1
ATOM 1233 C CA . GLU A 1 159 ? -5.649 14.393 -11.952 1.00 52.62 159 GLU A CA 1
ATOM 1234 C C . GLU A 1 159 ? -6.746 14.726 -12.981 1.00 52.62 159 GLU A C 1
ATOM 1236 O O . GLU A 1 159 ? -6.787 15.854 -13.455 1.00 52.62 159 GLU A O 1
ATOM 1241 N N . GLU A 1 160 ? -7.696 13.823 -13.248 1.00 51.75 160 GLU A N 1
ATOM 1242 C CA . GLU A 1 160 ? -8.798 14.068 -14.204 1.00 51.75 160 GLU A CA 1
ATOM 1243 C C . GLU A 1 160 ? -9.899 15.005 -13.676 1.00 51.75 160 GLU A C 1
ATOM 1245 O O . GLU A 1 160 ? -10.685 15.550 -14.448 1.00 51.75 160 GLU A O 1
ATOM 1250 N N . LYS A 1 161 ? -9.977 15.206 -12.355 1.00 48.38 161 LYS A N 1
ATOM 1251 C CA . LYS A 1 161 ? -10.968 16.091 -11.713 1.00 48.38 161 LYS A CA 1
ATOM 1252 C C . LYS A 1 161 ? -10.449 17.512 -11.455 1.00 48.38 161 LYS A C 1
ATOM 1254 O O . LYS A 1 161 ? -11.050 18.230 -10.652 1.00 48.38 161 LYS A O 1
ATOM 1259 N N . LYS A 1 162 ? -9.331 17.904 -12.068 1.00 42.38 162 LYS A N 1
ATOM 1260 C CA . LYS A 1 162 ? -8.678 19.202 -11.867 1.00 42.38 162 LYS A CA 1
ATOM 1261 C C . LYS A 1 162 ? 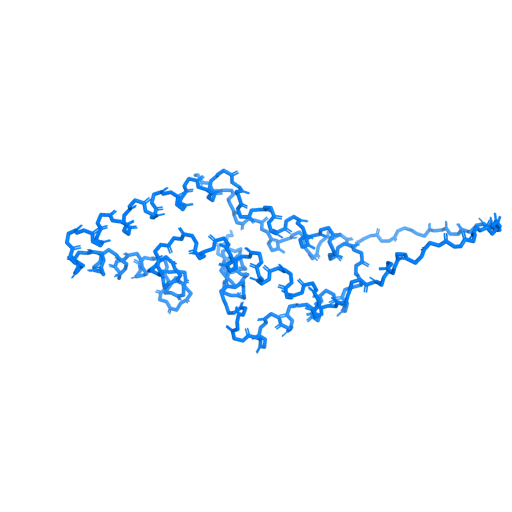-8.678 20.033 -13.143 1.00 42.38 162 LYS A C 1
ATOM 1263 O O . LYS A 1 162 ? -8.871 21.260 -13.004 1.00 42.38 162 LYS A O 1
#

Radius of gyration: 20.28 Å; Cα contacts (8 Å, |Δi|>4): 107; chains: 1; bounding box: 59×32×55 Å

Foldseek 3Di:
DDDQQPPPVPVPPPPDDDDDDDDDDDDDDDDDPPPPPQQFLLNLLVLLLVLVVVVPVVADCLVLVLLVCCVVPNNVVSVVVSVVVLVPDDPVVSVRNVVRVVVNVVCSVVCVSVVSVVVSVVSCVSDDPVRNVSNLVSLVPDPSNVSVNSVVVVSVVVVVVD

Organism: NCBI:txid2016530

Solvent-accessible surface area (backbone atoms only — not comparable to full-atom values): 9756 Å² total; per-residue (Å²): 143,88,81,89,59,85,68,60,71,75,80,78,71,82,90,76,89,80,89,81,91,88,85,84,84,90,83,92,84,80,90,74,96,66,83,79,62,76,81,46,36,64,59,52,28,51,53,39,30,51,42,50,51,57,64,53,68,77,40,49,69,65,60,59,52,34,57,53,30,30,73,78,61,32,61,68,54,16,50,53,53,47,52,56,50,47,71,71,40,59,71,74,57,25,50,49,42,52,54,31,51,55,49,48,53,52,39,51,75,71,40,60,62,47,57,41,52,52,55,41,50,68,54,46,75,77,44,54,71,72,42,43,51,45,19,53,55,47,25,67,71,32,78,89,17,41,70,54,39,51,53,53,52,54,33,48,61,60,58,79,79,109

Mean predicted aligned error: 11.82 Å

pLDDT: mean 76.76, std 21.75, range [31.58, 96.12]

Secondary structure (DSSP, 8-state):
---S---SGGGSS---------------------------HHHHHHHHHHHHHHHHHTS-THHHHHHHHHHHH-HHHHHHHHHHHHHHS-HHHHHHHHHHHHHHHHHHHTTTTHHHHHHHHHHHTTS-HHHHHHHHHHHHH-GGGHHHHHHHHHHHHHHHT-

Sequence (162 aa):
MTKIFSFAMFLLLSGSVALAQPSKKGVKSNSGSRNNSAATPEKVADELCNCINNFFNQYHPSIRQYIDDMLSLGEEKALEKFQNYLMSLPENEQKKAVDDAQKFSKDVEAGKLNICIDKFKNSASKMTEAQAQRVLDELEKSPACKLVDDLIKLGIQKEEKK